Protein AF-A0AA37QXN5-F1 (afdb_monomer_lite)

Secondary structure (DSSP, 8-state):
------HHHHHHHHHHHHTSHHHHHHHHHHHHHH---HHHHHHHHHHHHHHH-SS-------

Foldseek 3Di:
DDPPPPVVVVVVVLVVVCPDPVNVVQLVVCCVVPVDDSVVSSVVVVVVVVVVPPDPPPDPPD

Rad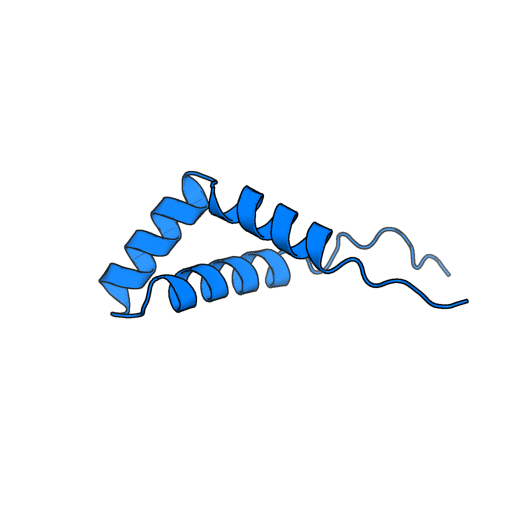ius of gyration: 14.95 Å; chains: 1; bounding box: 38×36×31 Å

Sequence (62 aa):
MTRTKIPDLETCEHARVLCSPVALAFVRIVMACRGVSEARARQIYLDYIDRVQPDLRPGSID

Structure (mmCIF, N/CA/C/O backbone):
data_AF-A0AA37QXN5-F1
#
_entry.id   AF-A0AA37QXN5-F1
#
loop_
_atom_site.group_PDB
_atom_site.id
_atom_site.type_symbol
_atom_site.label_atom_id
_atom_site.label_alt_id
_atom_site.label_comp_id
_atom_site.label_asym_id
_atom_site.label_entity_id
_atom_site.label_seq_id
_atom_site.pdbx_PDB_ins_code
_atom_site.Cartn_x
_atom_site.Cartn_y
_atom_site.Cartn_z
_atom_site.occupancy
_atom_site.B_iso_or_equiv
_atom_site.auth_seq_id
_atom_site.auth_comp_id
_atom_site.auth_asym_id
_atom_site.auth_atom_id
_atom_site.pdbx_PDB_model_num
ATOM 1 N N . MET A 1 1 ? 28.673 -26.439 -0.194 1.00 33.09 1 MET A N 1
ATOM 2 C CA . MET A 1 1 ? 28.368 -25.111 -0.766 1.00 33.09 1 MET A CA 1
ATOM 3 C C . MET A 1 1 ? 27.260 -24.477 0.056 1.00 33.09 1 MET A C 1
ATOM 5 O O . MET A 1 1 ? 26.106 -24.859 -0.080 1.00 33.09 1 MET A O 1
ATOM 9 N N . THR A 1 2 ? 27.612 -23.585 0.975 1.00 39.88 2 THR A N 1
ATOM 10 C CA . THR A 1 2 ? 26.657 -22.895 1.850 1.00 39.88 2 THR A CA 1
ATOM 11 C C . THR A 1 2 ? 26.181 -21.648 1.112 1.00 39.88 2 THR A C 1
ATOM 13 O O . THR A 1 2 ? 26.935 -20.693 0.958 1.00 39.88 2 THR A O 1
ATOM 16 N N . ARG A 1 3 ? 24.957 -21.681 0.576 1.00 49.28 3 ARG A N 1
ATOM 17 C CA . ARG A 1 3 ? 24.308 -20.517 -0.039 1.00 49.28 3 ARG A CA 1
ATOM 18 C C . ARG A 1 3 ? 24.055 -19.489 1.063 1.00 49.28 3 ARG A C 1
ATOM 20 O O . ARG A 1 3 ? 23.092 -19.617 1.815 1.00 49.28 3 ARG A O 1
ATOM 27 N N . THR A 1 4 ? 24.925 -18.493 1.171 1.00 49.94 4 THR A N 1
ATOM 28 C CA . THR A 1 4 ? 24.710 -17.312 2.006 1.00 49.94 4 THR A CA 1
ATOM 29 C C . THR A 1 4 ? 23.475 -16.599 1.459 1.00 49.94 4 THR A C 1
ATOM 31 O O . THR A 1 4 ? 23.541 -15.904 0.450 1.00 49.94 4 THR A O 1
ATOM 34 N N . LYS A 1 5 ? 22.304 -16.845 2.055 1.00 48.25 5 LYS A N 1
ATOM 35 C CA . LYS A 1 5 ? 21.123 -16.004 1.847 1.00 48.25 5 LYS A CA 1
ATOM 36 C C . LYS A 1 5 ? 21.548 -14.608 2.300 1.00 48.25 5 LYS A C 1
ATOM 38 O O . LYS A 1 5 ? 22.010 -14.482 3.427 1.00 48.25 5 LYS A O 1
ATOM 43 N N . ILE A 1 6 ? 21.502 -13.616 1.416 1.00 55.38 6 ILE A N 1
ATOM 44 C CA . ILE A 1 6 ? 21.867 -12.229 1.723 1.00 55.38 6 ILE A CA 1
ATOM 45 C C . ILE A 1 6 ? 20.565 -11.537 2.164 1.00 55.38 6 ILE A C 1
ATOM 47 O O . ILE A 1 6 ? 19.863 -11.006 1.306 1.00 55.38 6 ILE A O 1
ATOM 51 N N . PRO A 1 7 ? 20.181 -11.564 3.459 1.00 54.75 7 PRO A N 1
ATOM 52 C CA . PRO A 1 7 ? 18.966 -10.889 3.934 1.00 54.75 7 PRO A CA 1
ATOM 53 C C . PRO A 1 7 ? 19.024 -9.373 3.705 1.00 54.75 7 PRO A C 1
ATOM 55 O O . PRO A 1 7 ? 17.996 -8.703 3.623 1.00 54.75 7 PRO A O 1
ATOM 58 N N . ASP A 1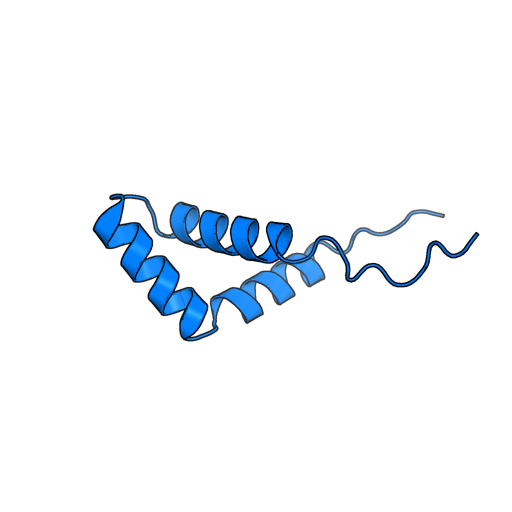 8 ? 20.238 -8.837 3.590 1.00 59.97 8 ASP A N 1
ATOM 59 C CA . ASP A 1 8 ? 20.501 -7.414 3.419 1.00 59.97 8 ASP A CA 1
ATOM 60 C C . ASP A 1 8 ? 20.036 -6.896 2.048 1.00 59.97 8 ASP A C 1
ATOM 62 O O . ASP A 1 8 ? 19.482 -5.803 1.948 1.00 59.97 8 ASP A O 1
ATOM 66 N N . LEU A 1 9 ? 20.157 -7.718 0.999 1.00 60.78 9 LEU A N 1
ATOM 67 C CA . LEU A 1 9 ? 19.790 -7.321 -0.359 1.00 60.78 9 LEU A CA 1
ATOM 68 C C . LEU A 1 9 ? 18.268 -7.243 -0.528 1.00 60.78 9 LEU A C 1
ATOM 70 O O . LEU A 1 9 ? 17.773 -6.226 -1.004 1.00 60.78 9 LEU A O 1
ATOM 74 N N . GLU A 1 10 ? 17.532 -8.255 -0.052 1.00 63.50 10 GLU A N 1
ATOM 75 C CA . GLU A 1 10 ? 16.058 -8.271 -0.071 1.00 63.50 10 GLU A CA 1
ATOM 76 C C . GLU A 1 10 ? 15.491 -7.094 0.747 1.00 63.50 10 GLU A C 1
ATOM 78 O O . GLU A 1 10 ? 14.565 -6.404 0.323 1.00 63.50 10 GLU A O 1
ATOM 83 N N . THR A 1 11 ? 16.106 -6.790 1.896 1.00 70.62 11 THR A N 1
ATOM 84 C CA . THR A 1 11 ? 15.717 -5.642 2.732 1.00 70.62 11 THR A CA 1
ATOM 85 C C . THR A 1 11 ? 15.977 -4.310 2.022 1.00 70.62 11 THR A C 1
ATOM 87 O O . THR A 1 11 ? 15.141 -3.404 2.072 1.00 70.62 11 THR A O 1
ATOM 90 N N . CYS A 1 12 ? 17.112 -4.187 1.328 1.00 72.44 12 CYS A N 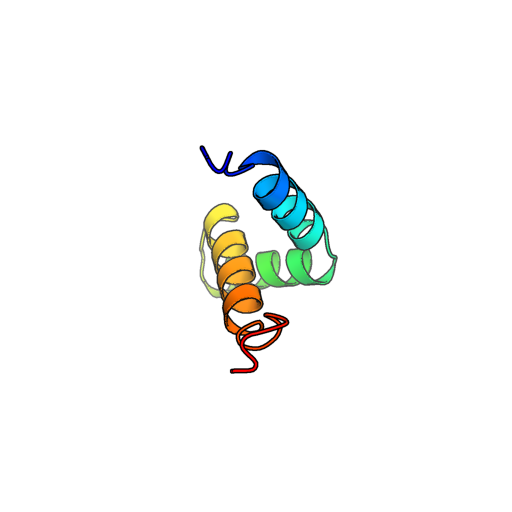1
ATOM 91 C CA . CYS A 1 12 ? 17.472 -2.993 0.570 1.00 72.44 12 CYS A CA 1
ATOM 92 C C . CYS A 1 12 ? 16.553 -2.780 -0.647 1.00 72.44 12 CYS A C 1
ATOM 94 O O . CYS A 1 12 ? 16.159 -1.648 -0.936 1.00 72.44 12 CYS A O 1
ATOM 96 N N . GLU A 1 13 ? 16.175 -3.849 -1.347 1.00 78.75 13 GLU A N 1
ATOM 97 C CA . GLU A 1 13 ? 15.241 -3.793 -2.476 1.00 78.75 13 GLU A CA 1
ATOM 98 C C . GLU A 1 13 ? 13.826 -3.429 -2.024 1.00 78.75 13 GLU A C 1
ATOM 100 O O . GLU A 1 13 ? 13.228 -2.510 -2.586 1.00 78.75 13 GLU A O 1
ATOM 105 N N . HIS A 1 14 ? 13.326 -4.037 -0.944 1.00 82.94 14 HIS A N 1
ATOM 106 C CA . HIS A 1 14 ? 12.046 -3.651 -0.349 1.00 82.94 14 HIS A CA 1
ATOM 107 C C . HIS A 1 14 ? 12.040 -2.185 0.084 1.00 82.94 14 HIS A C 1
ATOM 109 O O . HIS A 1 14 ? 11.075 -1.471 -0.183 1.00 82.94 14 HIS A O 1
ATOM 115 N N . ALA A 1 15 ? 13.121 -1.706 0.705 1.00 82.44 15 ALA A N 1
ATOM 116 C CA . ALA A 1 15 ? 13.241 -0.303 1.085 1.00 82.44 15 ALA A CA 1
ATOM 117 C C . ALA A 1 15 ? 13.173 0.623 -0.141 1.00 82.44 15 ALA A C 1
ATOM 119 O O . ALA A 1 15 ? 12.432 1.605 -0.124 1.00 82.44 15 ALA A O 1
ATOM 120 N N . ARG A 1 16 ? 13.872 0.288 -1.234 1.00 84.81 16 ARG A N 1
ATOM 121 C CA . ARG A 1 16 ? 13.811 1.058 -2.489 1.00 84.81 16 ARG A CA 1
ATOM 122 C C . ARG A 1 16 ? 12.409 1.072 -3.092 1.00 84.81 16 ARG A C 1
ATOM 124 O O . ARG A 1 16 ? 11.927 2.134 -3.479 1.00 84.81 16 ARG A O 1
ATOM 131 N N . VAL A 1 17 ? 11.746 -0.080 -3.144 1.00 86.38 17 VAL A N 1
ATOM 132 C CA . VAL A 1 17 ? 10.389 -0.205 -3.691 1.00 86.38 17 VAL A CA 1
ATOM 133 C C . VAL A 1 17 ? 9.379 0.586 -2.857 1.00 86.38 17 VAL A C 1
ATOM 135 O O . VAL A 1 17 ? 8.521 1.273 -3.413 1.00 86.38 17 VAL A O 1
ATOM 138 N N . LEU A 1 18 ? 9.516 0.562 -1.531 1.00 88.12 18 LEU A N 1
ATOM 139 C CA . LEU A 1 18 ? 8.654 1.303 -0.609 1.00 88.12 18 LEU A CA 1
ATOM 140 C C . LEU A 1 18 ? 8.890 2.823 -0.630 1.00 88.12 18 LEU A C 1
ATOM 142 O O . LEU A 1 18 ? 7.991 3.571 -0.255 1.00 88.12 18 LEU A O 1
ATOM 146 N N . CYS A 1 19 ? 10.047 3.291 -1.106 1.00 89.38 19 CYS A N 1
ATOM 147 C CA . CYS A 1 19 ? 10.323 4.717 -1.318 1.00 89.38 19 CYS A CA 1
ATOM 148 C C . CYS A 1 19 ? 9.660 5.296 -2.582 1.00 89.38 19 CYS A C 1
ATOM 150 O O . CYS A 1 19 ? 9.685 6.510 -2.783 1.00 89.38 19 CYS A O 1
ATOM 152 N N . SER A 1 20 ? 9.065 4.463 -3.442 1.00 91.25 20 SER A N 1
ATOM 153 C CA . SER A 1 20 ? 8.353 4.931 -4.634 1.00 91.25 20 SER A CA 1
ATOM 154 C C . SER A 1 20 ? 7.136 5.797 -4.262 1.00 91.25 20 SER A C 1
ATOM 156 O O . SER A 1 20 ? 6.374 5.419 -3.367 1.00 91.25 20 SER A O 1
ATOM 158 N N . PRO A 1 21 ? 6.856 6.899 -4.991 1.00 92.62 21 PRO A N 1
ATOM 159 C CA . PRO A 1 21 ? 5.634 7.686 -4.805 1.00 92.62 21 PRO A CA 1
ATOM 160 C C . PRO A 1 21 ? 4.353 6.842 -4.864 1.00 92.62 21 PRO A C 1
ATOM 162 O O . PRO A 1 21 ? 3.402 7.107 -4.130 1.00 92.62 21 PRO A O 1
ATOM 165 N N . VAL A 1 22 ? 4.345 5.795 -5.698 1.00 93.69 22 VAL A N 1
ATOM 166 C CA . VAL A 1 22 ? 3.218 4.861 -5.832 1.00 93.69 22 VAL A CA 1
ATOM 167 C C . VAL A 1 22 ? 3.033 4.042 -4.557 1.00 93.69 22 VAL A C 1
ATOM 169 O O . VAL A 1 22 ? 1.918 3.946 -4.048 1.00 93.69 22 VAL A O 1
ATOM 172 N N . ALA A 1 23 ? 4.123 3.504 -4.006 1.00 94.19 23 ALA A N 1
ATOM 173 C CA . ALA A 1 23 ? 4.091 2.729 -2.771 1.00 94.19 23 ALA A CA 1
ATOM 174 C C . ALA A 1 23 ? 3.618 3.589 -1.591 1.00 94.19 23 ALA A C 1
ATOM 176 O O . ALA A 1 23 ? 2.760 3.173 -0.814 1.00 94.19 23 ALA A O 1
ATOM 177 N N . LEU A 1 24 ? 4.109 4.827 -1.502 1.00 94.69 24 LEU A N 1
ATOM 178 C CA . LEU A 1 24 ? 3.705 5.782 -0.472 1.00 94.69 24 LEU A CA 1
ATOM 179 C C . LEU A 1 24 ? 2.216 6.149 -0.570 1.00 94.69 24 LEU A C 1
ATOM 181 O O . LEU A 1 24 ? 1.519 6.177 0.447 1.00 94.69 24 LEU A O 1
ATOM 185 N N . ALA A 1 25 ? 1.710 6.410 -1.779 1.00 96.56 25 ALA A N 1
ATOM 186 C CA . ALA A 1 25 ? 0.294 6.696 -1.999 1.00 96.56 25 ALA A CA 1
ATOM 187 C C . ALA A 1 25 ? -0.583 5.486 -1.646 1.00 96.56 25 ALA A C 1
ATOM 189 O O . ALA A 1 25 ? -1.569 5.631 -0.923 1.00 96.56 25 ALA A O 1
ATOM 190 N N . PHE A 1 26 ? -0.185 4.289 -2.085 1.00 95.50 26 PHE A N 1
ATOM 191 C CA . PHE A 1 26 ? -0.872 3.044 -1.761 1.00 95.50 26 PHE A CA 1
ATOM 192 C C . PHE A 1 26 ? -0.962 2.827 -0.248 1.00 95.50 26 PHE A C 1
ATOM 194 O O . PHE A 1 26 ? -2.048 2.590 0.275 1.00 95.50 26 PHE A O 1
ATOM 201 N N . VAL A 1 27 ? 0.157 2.964 0.470 1.00 95.62 27 VAL A N 1
ATOM 202 C CA . VAL A 1 27 ? 0.206 2.799 1.929 1.00 95.62 27 VAL A CA 1
ATOM 203 C C . VAL A 1 27 ? -0.760 3.762 2.618 1.00 95.62 27 VAL A C 1
ATOM 205 O O . VAL A 1 27 ? -1.558 3.326 3.446 1.00 95.62 27 VAL A O 1
ATOM 208 N N . ARG A 1 28 ? -0.766 5.044 2.228 1.00 96.50 28 ARG A N 1
ATOM 209 C CA . ARG A 1 28 ? -1.694 6.047 2.778 1.00 96.50 28 ARG A CA 1
ATOM 210 C C . ARG A 1 28 ? -3.158 5.683 2.535 1.00 96.50 28 ARG A C 1
ATOM 212 O O . ARG A 1 28 ? -3.963 5.769 3.460 1.00 96.50 28 ARG A O 1
ATOM 219 N N . ILE A 1 29 ? -3.494 5.245 1.322 1.00 96.81 29 ILE A N 1
ATOM 220 C CA . ILE A 1 29 ? -4.856 4.828 0.960 1.00 96.81 29 ILE A CA 1
ATOM 221 C C . ILE A 1 29 ? -5.274 3.608 1.782 1.00 96.81 29 ILE A C 1
ATOM 223 O O . ILE A 1 29 ? -6.347 3.605 2.379 1.00 96.81 29 ILE A O 1
ATOM 227 N N . VAL A 1 30 ? -4.427 2.581 1.870 1.00 96.38 30 VAL A N 1
ATOM 228 C CA . VAL A 1 30 ? -4.745 1.358 2.617 1.00 96.38 30 VAL A CA 1
ATOM 229 C C . VAL A 1 30 ? -4.913 1.641 4.107 1.00 96.38 30 VAL A C 1
ATOM 231 O O . VAL A 1 30 ? -5.849 1.120 4.713 1.00 96.38 30 VAL A O 1
ATOM 234 N N . MET A 1 31 ? -4.062 2.486 4.691 1.00 97.50 31 MET A N 1
ATOM 235 C CA . MET A 1 31 ? -4.215 2.916 6.082 1.00 97.50 31 MET A CA 1
ATOM 236 C C . MET A 1 31 ? -5.555 3.629 6.302 1.00 97.50 31 MET A C 1
ATOM 238 O O . MET A 1 31 ? -6.285 3.262 7.219 1.00 97.50 31 MET A O 1
ATOM 242 N N . ALA A 1 32 ? -5.912 4.586 5.440 1.00 96.81 32 ALA A N 1
ATOM 243 C CA . ALA A 1 32 ? -7.158 5.344 5.562 1.00 96.81 32 ALA A CA 1
ATOM 244 C C . ALA A 1 32 ? -8.411 4.478 5.344 1.00 96.81 32 ALA A C 1
ATOM 246 O O . ALA A 1 32 ? -9.389 4.609 6.074 1.00 96.81 32 ALA A O 1
ATOM 247 N N . CYS A 1 33 ? -8.387 3.571 4.365 1.00 96.25 33 CYS A N 1
ATOM 248 C CA . CYS A 1 33 ? -9.548 2.754 4.011 1.00 96.25 33 CYS A CA 1
ATOM 249 C C . CYS A 1 33 ? -9.737 1.532 4.915 1.00 96.25 33 CYS A C 1
ATOM 251 O O . CYS A 1 33 ? -10.864 1.072 5.077 1.00 96.25 33 CYS A O 1
ATOM 253 N N . ARG A 1 34 ? -8.653 0.958 5.452 1.00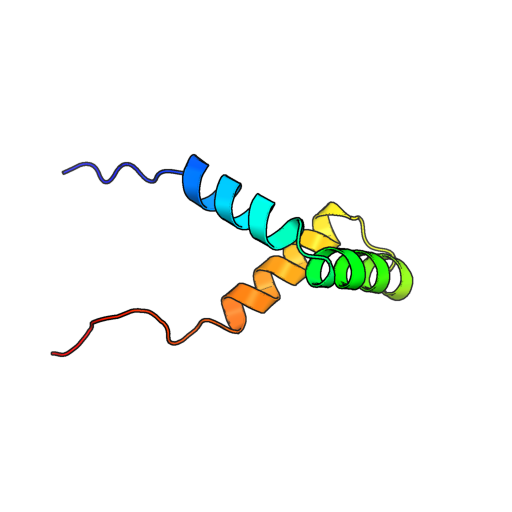 93.81 34 ARG A N 1
ATOM 254 C CA . ARG A 1 34 ? -8.704 -0.302 6.218 1.00 93.81 34 ARG A CA 1
ATOM 255 C C . ARG A 1 34 ? -8.383 -0.144 7.702 1.00 93.81 34 ARG A C 1
ATOM 257 O O . ARG A 1 34 ? -8.500 -1.124 8.429 1.00 93.81 34 ARG A O 1
ATOM 264 N N . GLY A 1 35 ? -7.952 1.038 8.148 1.00 94.06 35 GLY A N 1
ATOM 265 C CA . GLY A 1 35 ? -7.600 1.287 9.549 1.00 94.06 35 GLY A CA 1
ATOM 266 C C . GLY A 1 35 ? -6.429 0.435 10.049 1.00 94.06 35 GLY A C 1
ATOM 267 O O . GLY A 1 35 ? -6.370 0.094 11.227 1.00 94.06 35 GLY A O 1
ATOM 268 N N . VAL A 1 36 ? -5.519 0.036 9.155 1.00 96.06 36 VAL A N 1
ATOM 269 C CA . VAL A 1 36 ? -4.362 -0.807 9.496 1.00 96.06 36 VAL A CA 1
ATOM 270 C C . VAL A 1 36 ? -3.125 0.033 9.800 1.00 96.06 36 VAL A C 1
ATOM 272 O O . VAL A 1 36 ? -3.011 1.181 9.374 1.00 96.06 36 VAL A O 1
ATOM 275 N N . SER A 1 37 ? -2.159 -0.565 10.499 1.00 96.69 37 SER A N 1
ATOM 276 C CA . SER A 1 37 ? -0.858 0.063 10.728 1.00 96.69 37 SER A CA 1
ATOM 277 C C . SER A 1 37 ? -0.066 0.230 9.429 1.00 96.69 37 SER A C 1
ATOM 279 O O . SER A 1 37 ? -0.233 -0.524 8.466 1.00 96.69 37 SER A O 1
ATOM 281 N N . GLU A 1 38 ? 0.864 1.183 9.426 1.00 92.81 38 GLU A N 1
ATOM 282 C CA . GLU A 1 38 ? 1.745 1.429 8.284 1.00 92.81 38 GLU A CA 1
ATOM 283 C C . GLU A 1 38 ? 2.566 0.187 7.907 1.00 92.81 38 GLU A C 1
ATOM 285 O O . GLU A 1 38 ? 2.650 -0.172 6.734 1.00 92.81 38 GLU A O 1
ATOM 290 N N . ALA A 1 39 ? 3.111 -0.528 8.898 1.00 93.44 39 ALA A N 1
ATOM 291 C CA . ALA A 1 39 ? 3.851 -1.767 8.668 1.00 93.44 39 ALA A CA 1
ATOM 292 C C . ALA A 1 39 ? 2.992 -2.816 7.945 1.00 93.44 39 ALA A C 1
ATOM 294 O O . ALA A 1 39 ? 3.457 -3.464 7.007 1.00 93.44 39 ALA A O 1
ATOM 295 N N . ARG A 1 40 ? 1.714 -2.942 8.329 1.00 94.81 40 ARG A N 1
ATOM 296 C CA . ARG A 1 40 ? 0.787 -3.867 7.673 1.00 94.81 40 ARG A CA 1
ATOM 297 C C . ARG A 1 40 ? 0.444 -3.414 6.255 1.00 94.81 40 ARG A C 1
ATOM 299 O O . ARG A 1 40 ? 0.384 -4.254 5.365 1.00 94.81 40 ARG A O 1
ATOM 306 N N . ALA A 1 41 ? 0.262 -2.116 6.026 1.00 95.75 41 ALA A N 1
ATOM 307 C CA . ALA A 1 41 ? 0.015 -1.567 4.695 1.00 95.75 41 ALA A CA 1
ATOM 308 C C . ALA A 1 41 ? 1.212 -1.766 3.743 1.00 95.75 41 ALA A C 1
ATOM 310 O O . ALA A 1 41 ? 1.014 -2.147 2.590 1.00 95.75 41 ALA A O 1
ATOM 311 N N . ARG A 1 42 ? 2.449 -1.588 4.229 1.00 94.25 42 ARG A N 1
ATOM 312 C CA . ARG A 1 42 ? 3.679 -1.869 3.465 1.00 94.25 42 ARG A CA 1
ATOM 313 C C . ARG A 1 42 ? 3.779 -3.345 3.081 1.00 94.25 42 ARG A C 1
ATOM 315 O O . ARG A 1 42 ? 4.080 -3.648 1.935 1.00 94.25 42 ARG A O 1
ATOM 322 N N . GLN A 1 43 ? 3.470 -4.254 4.008 1.00 92.94 43 GLN A N 1
ATOM 323 C CA . GLN A 1 43 ? 3.438 -5.696 3.731 1.00 92.94 43 GLN A CA 1
ATOM 324 C C . GLN A 1 43 ? 2.402 -6.053 2.659 1.00 92.94 43 GLN A C 1
ATOM 326 O O . GLN A 1 43 ? 2.715 -6.804 1.750 1.00 92.94 43 GLN A O 1
ATOM 331 N N . ILE A 1 44 ? 1.210 -5.448 2.695 1.00 93.88 44 ILE A N 1
ATOM 332 C CA . ILE A 1 44 ? 0.191 -5.654 1.650 1.00 93.88 44 ILE A CA 1
ATOM 333 C C . ILE A 1 44 ? 0.705 -5.206 0.272 1.00 93.88 44 ILE A C 1
ATOM 335 O O . ILE A 1 44 ? 0.406 -5.851 -0.730 1.00 93.88 44 ILE A O 1
ATOM 339 N N . TYR A 1 45 ? 1.464 -4.108 0.208 1.00 92.62 45 TYR A N 1
ATOM 340 C CA . TYR A 1 45 ? 2.062 -3.645 -1.044 1.00 92.62 45 TYR A CA 1
ATOM 341 C C . TYR A 1 45 ? 3.145 -4.602 -1.559 1.00 92.62 45 TYR A C 1
ATOM 343 O O . TYR A 1 45 ? 3.155 -4.912 -2.748 1.00 92.62 45 TYR A O 1
ATOM 351 N N . LEU A 1 46 ? 4.015 -5.100 -0.672 1.00 91.50 46 LEU A N 1
ATOM 352 C CA . LEU A 1 46 ? 5.035 -6.099 -1.013 1.00 91.50 46 LEU A CA 1
ATOM 353 C C . LEU A 1 46 ? 4.396 -7.415 -1.493 1.00 91.50 46 LEU A C 1
ATOM 355 O O . LEU A 1 46 ? 4.732 -7.917 -2.559 1.00 91.50 46 LEU A O 1
ATOM 359 N N . ASP A 1 47 ? 3.371 -7.900 -0.791 1.00 91.25 47 ASP A N 1
ATOM 360 C CA . ASP A 1 47 ? 2.612 -9.081 -1.212 1.00 91.25 47 ASP A CA 1
ATOM 361 C C . ASP A 1 47 ? 1.973 -8.888 -2.598 1.00 91.25 47 ASP A C 1
ATOM 363 O O . ASP A 1 47 ? 1.861 -9.837 -3.374 1.00 91.25 47 ASP A O 1
ATOM 367 N N . TYR A 1 48 ? 1.514 -7.672 -2.918 1.00 89.00 48 TYR A N 1
ATOM 368 C CA . TYR A 1 48 ? 0.920 -7.361 -4.217 1.00 89.00 48 TYR A CA 1
ATOM 369 C C . TYR A 1 48 ? 1.953 -7.430 -5.344 1.00 89.00 48 TYR A C 1
ATOM 371 O O . TYR A 1 48 ? 1.712 -8.109 -6.339 1.00 89.00 48 TYR A O 1
ATOM 379 N N . ILE A 1 49 ? 3.104 -6.770 -5.195 1.00 87.44 49 ILE A N 1
ATOM 380 C CA . ILE A 1 49 ? 4.150 -6.783 -6.229 1.00 87.44 49 ILE A CA 1
ATOM 381 C C . ILE A 1 49 ? 4.752 -8.179 -6.422 1.00 87.44 49 ILE A C 1
ATOM 383 O O . ILE A 1 49 ? 5.027 -8.554 -7.560 1.00 87.44 49 ILE A O 1
ATOM 387 N N . ASP A 1 50 ? 4.880 -8.968 -5.352 1.00 85.00 50 ASP A N 1
ATOM 388 C CA . ASP A 1 50 ? 5.396 -10.337 -5.422 1.00 85.00 50 ASP A CA 1
ATOM 389 C C . ASP A 1 50 ? 4.414 -11.255 -6.158 1.00 85.00 50 ASP A C 1
ATOM 391 O O . ASP A 1 50 ? 4.809 -12.054 -7.005 1.00 85.00 50 ASP A O 1
ATOM 395 N N . ARG A 1 51 ? 3.106 -11.101 -5.908 1.00 78.94 51 ARG A N 1
ATOM 396 C CA . ARG A 1 51 ? 2.052 -11.834 -6.637 1.00 78.94 51 ARG A CA 1
ATOM 397 C C . ARG A 1 51 ? 1.936 -11.427 -8.103 1.00 78.94 51 ARG A C 1
ATOM 399 O O . ARG A 1 51 ? 1.470 -12.230 -8.905 1.00 78.94 51 ARG A O 1
ATOM 406 N N . VAL A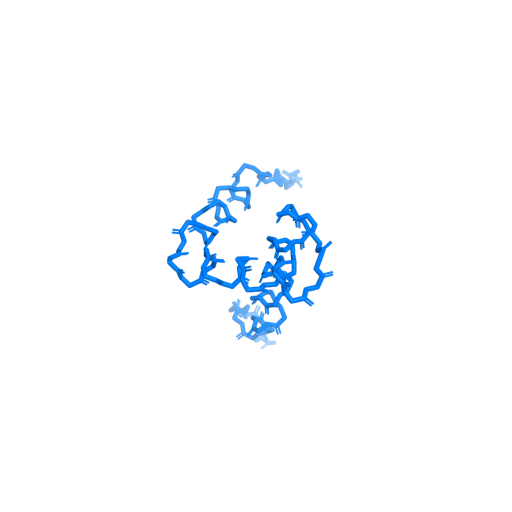 1 52 ? 2.316 -10.196 -8.443 1.00 68.81 52 VAL A N 1
ATOM 407 C CA . VAL A 1 52 ? 2.337 -9.679 -9.822 1.00 68.81 52 VAL A CA 1
ATOM 408 C C . VAL A 1 52 ? 3.615 -10.097 -10.570 1.00 68.81 52 VAL A C 1
ATOM 410 O O . VAL A 1 52 ? 3.635 -10.037 -11.796 1.00 68.81 52 VAL A O 1
ATOM 413 N N . GLN A 1 53 ? 4.639 -10.617 -9.878 1.00 62.09 53 GLN A N 1
ATOM 414 C CA . GLN A 1 53 ? 5.853 -11.197 -10.474 1.00 62.09 53 GLN A CA 1
ATOM 415 C C . GLN A 1 53 ? 5.885 -12.749 -10.505 1.00 62.09 53 GLN A C 1
ATOM 417 O O . GLN A 1 53 ? 6.881 -13.341 -10.081 1.00 62.09 53 GLN A O 1
ATOM 422 N N . PRO A 1 54 ? 4.876 -13.480 -11.025 1.00 54.41 54 PRO A N 1
ATOM 423 C CA . PRO A 1 54 ? 4.995 -14.934 -11.123 1.00 54.41 54 PRO A CA 1
ATOM 424 C C . PRO A 1 54 ? 5.935 -15.399 -12.258 1.00 54.41 54 PRO A C 1
ATOM 426 O O . PRO A 1 54 ? 6.370 -16.545 -12.221 1.00 54.41 54 PRO A O 1
ATOM 429 N N . ASP A 1 55 ? 6.303 -14.535 -13.218 1.00 52.53 55 ASP A N 1
ATOM 430 C CA . ASP A 1 55 ? 6.844 -14.965 -14.528 1.00 52.53 55 ASP A CA 1
ATOM 431 C C . ASP A 1 55 ? 8.154 -14.280 -14.984 1.00 52.53 55 ASP A C 1
ATOM 433 O O . ASP A 1 55 ? 8.474 -14.210 -16.165 1.00 52.53 55 ASP A O 1
ATOM 437 N N . LEU A 1 56 ? 8.958 -13.767 -14.050 1.00 52.84 56 LEU A N 1
ATOM 438 C CA . LEU A 1 56 ? 10.300 -13.224 -14.341 1.00 52.84 56 LEU A CA 1
ATOM 439 C C . LEU A 1 56 ? 11.413 -14.049 -13.681 1.00 52.84 56 LEU A C 1
ATOM 441 O O . LEU A 1 56 ? 12.438 -13.521 -13.259 1.00 52.84 56 LEU A O 1
ATOM 445 N N . ARG A 1 57 ? 11.235 -15.374 -13.606 1.00 51.25 57 ARG A N 1
ATOM 446 C CA . ARG A 1 57 ? 12.358 -16.295 -13.380 1.00 51.25 57 ARG A CA 1
ATOM 447 C C . ARG A 1 57 ? 12.955 -16.665 -14.741 1.00 51.25 57 ARG A C 1
ATOM 449 O O . ARG A 1 57 ? 12.359 -17.483 -15.439 1.00 51.25 57 ARG A O 1
ATOM 456 N N . PRO A 1 58 ? 14.107 -16.106 -15.153 1.00 50.59 58 PRO A N 1
ATOM 457 C CA . PRO A 1 58 ? 14.766 -16.575 -16.360 1.00 50.59 58 PRO A CA 1
ATOM 458 C C . PRO A 1 58 ? 15.295 -17.994 -16.111 1.00 50.59 58 PRO A C 1
ATOM 460 O O . PRO A 1 58 ? 16.179 -18.195 -15.282 1.00 50.59 58 PRO A O 1
ATOM 463 N N . GLY A 1 59 ? 14.758 -18.970 -16.843 1.00 51.16 59 GLY A N 1
ATOM 464 C CA . GLY A 1 59 ? 15.413 -20.261 -17.061 1.00 51.16 59 GLY A CA 1
ATOM 465 C C . GLY A 1 59 ? 14.968 -21.413 -16.157 1.00 51.16 59 GLY A C 1
ATOM 466 O O . GLY A 1 59 ? 15.679 -21.837 -15.253 1.00 51.16 59 GLY A O 1
ATOM 467 N N . SER A 1 60 ? 13.845 -22.032 -16.500 1.00 52.38 60 SER A N 1
ATOM 468 C CA . SER A 1 60 ? 13.832 -23.491 -16.662 1.00 52.38 60 SER A CA 1
ATOM 469 C C . SER A 1 60 ? 13.364 -23.755 -18.084 1.00 52.38 60 SER A C 1
ATOM 471 O O . SER A 1 60 ? 12.174 -23.847 -18.357 1.00 52.38 60 SER A O 1
ATOM 473 N N . ILE A 1 61 ? 14.328 -23.715 -18.999 1.00 57.62 61 ILE A N 1
ATOM 474 C CA . ILE A 1 61 ? 14.215 -24.367 -20.299 1.00 57.62 61 ILE A CA 1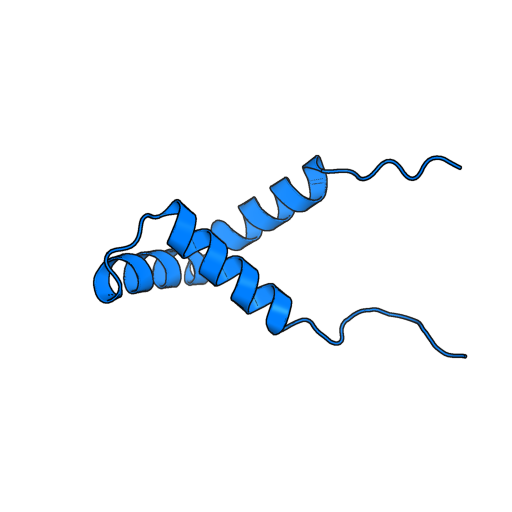
ATOM 475 C C . ILE A 1 61 ? 14.856 -25.733 -20.052 1.00 57.62 61 ILE A C 1
ATOM 477 O O . ILE A 1 61 ? 16.029 -25.770 -19.672 1.00 57.62 61 ILE A O 1
ATOM 481 N N . ASP A 1 62 ? 14.040 -26.785 -20.134 1.00 53.78 62 ASP A N 1
ATOM 482 C CA . ASP A 1 62 ? 14.455 -28.196 -20.152 1.00 53.78 62 ASP A CA 1
ATOM 483 C C . ASP A 1 62 ? 15.536 -28.469 -21.213 1.00 53.78 62 ASP A C 1
ATOM 485 O O . ASP A 1 62 ? 15.441 -27.889 -22.324 1.00 53.78 62 ASP A O 1
#

pLDDT: mean 78.17, std 19.01, range [33.09, 97.5]